Protein AF-A0AAW9DKI5-F1 (afdb_monomer_lite)

pLDDT: mean 97.11, std 1.93, range [86.56, 98.69]

Radius of gyration: 21.79 Å; chains: 1; bounding box: 55×25×52 Å

Secondary structure (DSSP, 8-state):
-BGGGGSTTS-HHHHHHHHHHHHHHHHTT-----B--TTGGGHHHHHHHHHHHHHHHHGGG-SSSSSS---TT--SHHHHHHHHHHHHS-HHHHHHHHHHHHHTSTTTTIIIIIHHHHHHHHHHHHHHT-

InterPro domains:
  IPR000120 Amidase [PTHR11895] (2-130)
  IPR023631 Amidase signature domain [PF01425] (2-129)
  IPR036928 Amidase signature (AS) superfamily [G3DSA:3.90.1300.10] (1-130)
  IPR036928 Amidase signature (AS) superfamily [SSF75304] (2-129)

Organism: Streptococcus suis (NCBI:txid1307)

Structure (mmCIF, N/CA/C/O backbone):
data_AF-A0AAW9DKI5-F1
#
_entry.id   AF-A0AAW9DKI5-F1
#
loop_
_atom_site.group_PDB
_atom_site.id
_atom_site.type_symbol
_atom_site.label_atom_id
_atom_site.label_alt_id
_atom_site.label_comp_id
_atom_site.label_asym_id
_atom_site.label_entity_id
_atom_site.label_seq_id
_atom_site.pdbx_PDB_ins_code
_atom_site.Cartn_x
_atom_site.Cartn_y
_atom_site.Cartn_z
_atom_site.occupancy
_atom_site.B_iso_or_equiv
_atom_site.auth_seq_id
_atom_site.auth_comp_id
_atom_site.auth_asym_id
_atom_site.auth_atom_id
_atom_site.pdbx_PDB_model_num
ATOM 1 N N . LEU A 1 1 ? -18.403 -2.028 16.293 1.00 93.56 1 LEU A N 1
ATOM 2 C CA . LEU A 1 1 ? -18.310 -0.833 15.429 1.00 93.56 1 LEU A CA 1
ATOM 3 C C . LEU A 1 1 ? -17.080 -0.020 15.832 1.00 93.56 1 LEU A C 1
ATOM 5 O O . LEU A 1 1 ? -17.093 0.558 16.912 1.00 93.56 1 LEU A O 1
ATOM 9 N N . PRO A 1 2 ? -16.003 -0.016 15.028 1.00 96.12 2 PRO A N 1
ATOM 10 C CA . PRO A 1 2 ? -14.791 0.737 15.347 1.00 96.12 2 PRO A CA 1
ATOM 11 C C . PRO A 1 2 ? -15.049 2.245 15.398 1.00 96.12 2 PRO A C 1
ATOM 13 O O . PRO A 1 2 ? -15.475 2.834 14.400 1.00 96.12 2 PRO A O 1
ATOM 16 N N . LYS A 1 3 ? -14.758 2.886 16.532 1.00 95.12 3 LYS A N 1
ATOM 17 C CA . LYS A 1 3 ? -14.937 4.340 16.692 1.00 95.12 3 LYS A CA 1
ATOM 18 C C . LYS A 1 3 ? -14.096 5.149 15.700 1.00 95.12 3 LYS A C 1
ATOM 20 O O . LYS A 1 3 ? -14.530 6.193 15.220 1.00 95.12 3 LYS A O 1
ATOM 25 N N . GLU A 1 4 ? -12.919 4.644 15.327 1.00 95.94 4 GLU A N 1
ATOM 26 C CA . GLU A 1 4 ? -12.003 5.291 14.385 1.00 95.94 4 GLU A CA 1
ATOM 27 C C . GLU A 1 4 ? -12.591 5.389 12.969 1.00 95.94 4 GLU A C 1
ATOM 29 O O . GLU A 1 4 ? -12.213 6.285 12.216 1.00 95.94 4 GLU A O 1
ATOM 34 N N . TYR A 1 5 ? -13.548 4.527 12.604 1.00 95.19 5 TYR A N 1
ATOM 35 C CA . TYR A 1 5 ? -14.219 4.590 11.298 1.00 95.19 5 TYR A CA 1
ATOM 36 C C . TYR A 1 5 ? -15.257 5.717 11.220 1.00 95.19 5 TYR A C 1
ATOM 38 O O . TYR A 1 5 ? -15.695 6.072 10.131 1.00 95.19 5 TYR A O 1
ATOM 46 N N . MET A 1 6 ? -15.629 6.302 12.361 1.00 94.19 6 MET A N 1
ATOM 47 C CA . MET A 1 6 ? -16.594 7.401 12.468 1.00 94.19 6 MET A CA 1
ATOM 48 C C . MET A 1 6 ? -15.919 8.759 12.748 1.00 94.19 6 MET A C 1
ATOM 50 O O . MET A 1 6 ? -16.589 9.684 13.228 1.00 94.19 6 MET A O 1
ATOM 54 N N . GLY A 1 7 ? -14.605 8.853 12.492 1.00 87.56 7 GLY A N 1
ATOM 55 C CA . GLY A 1 7 ? -13.754 10.028 12.728 1.00 87.56 7 GLY A CA 1
ATOM 56 C C . GLY A 1 7 ? -13.954 11.179 11.732 1.00 87.56 7 GLY A C 1
ATOM 57 O O . GLY A 1 7 ? -14.943 11.225 11.018 1.00 87.56 7 GLY A O 1
ATOM 58 N N . GLU A 1 8 ? -13.013 12.124 11.672 1.00 86.56 8 GLU A N 1
ATOM 59 C CA . GLU A 1 8 ? -13.174 13.387 10.918 1.00 86.56 8 GLU A CA 1
ATOM 60 C C . GLU A 1 8 ? -13.197 13.234 9.386 1.00 86.56 8 GLU A C 1
ATOM 62 O O . GLU A 1 8 ? -13.733 14.093 8.694 1.00 86.56 8 GLU A O 1
ATOM 67 N N . GLY A 1 9 ? -12.631 12.153 8.839 1.00 89.62 9 GLY A N 1
ATOM 68 C CA . GLY A 1 9 ? -12.506 11.956 7.387 1.00 89.62 9 GLY A CA 1
ATOM 69 C C . GLY A 1 9 ? -13.750 11.401 6.686 1.00 89.62 9 GLY A C 1
ATOM 70 O O . GLY A 1 9 ? -13.722 11.220 5.470 1.00 89.62 9 GLY A O 1
ATOM 71 N N . ILE A 1 10 ? -14.813 11.080 7.428 1.00 95.00 10 ILE A N 1
ATOM 72 C CA . ILE A 1 10 ? -16.051 10.529 6.868 1.00 95.00 10 ILE A CA 1
ATOM 73 C C . ILE A 1 10 ? -17.040 11.650 6.546 1.00 95.00 10 ILE A C 1
ATOM 75 O O . ILE A 1 10 ? -17.256 12.557 7.349 1.00 95.00 10 ILE A O 1
ATOM 79 N N . ASP A 1 11 ? -17.690 11.559 5.389 1.00 96.94 11 ASP A N 1
ATOM 80 C CA . ASP A 1 11 ? -18.794 12.457 5.063 1.00 96.94 11 ASP A CA 1
ATOM 81 C C . ASP A 1 11 ? -19.959 12.266 6.066 1.00 96.94 11 ASP A C 1
ATOM 83 O O . ASP A 1 11 ? -20.324 11.119 6.370 1.00 96.94 11 ASP A O 1
ATOM 87 N N . PRO A 1 12 ? -20.573 13.350 6.583 1.00 96.06 12 PRO A N 1
ATOM 88 C CA . PRO A 1 12 ? -21.665 13.251 7.550 1.00 96.06 12 PRO A CA 1
ATOM 89 C C . PRO A 1 12 ? -22.848 12.389 7.086 1.00 96.06 12 PRO A C 1
ATOM 91 O O . PRO A 1 12 ? -23.416 11.657 7.899 1.00 96.06 12 PRO A O 1
ATOM 94 N N . GLN A 1 13 ? -23.200 12.416 5.795 1.00 97.31 13 GLN A N 1
ATOM 95 C CA . GLN A 1 13 ? -24.298 11.614 5.243 1.00 97.31 13 GLN A CA 1
ATOM 96 C C . GLN A 1 13 ? -23.945 10.123 5.224 1.00 97.31 13 GLN A C 1
ATOM 98 O O . GLN A 1 13 ? -24.786 9.270 5.524 1.00 97.31 13 GLN A O 1
ATOM 103 N N . VAL A 1 14 ? -22.686 9.790 4.923 1.00 97.62 14 VAL A N 1
ATOM 104 C CA . VAL A 1 14 ? -22.188 8.406 4.973 1.00 97.62 14 VAL A CA 1
ATOM 105 C C . VAL A 1 14 ? -22.200 7.900 6.413 1.00 97.62 14 VAL A C 1
ATOM 107 O O . VAL A 1 14 ? -22.699 6.806 6.675 1.00 97.62 14 VAL A O 1
ATOM 110 N N . LYS A 1 15 ? -21.731 8.717 7.364 1.00 96.44 15 LYS A N 1
ATOM 111 C CA . LYS A 1 15 ? -21.778 8.394 8.796 1.00 96.44 15 LYS A CA 1
ATOM 112 C C . LYS A 1 15 ? -23.200 8.114 9.270 1.00 96.44 15 LYS A C 1
ATOM 114 O O . LYS A 1 15 ? -23.444 7.086 9.897 1.00 96.44 15 LYS A O 1
ATOM 119 N N . GLU A 1 16 ? -24.146 8.992 8.945 1.00 96.69 16 GLU A N 1
ATOM 120 C CA . GLU A 1 16 ? -25.554 8.802 9.298 1.00 96.69 16 GLU A CA 1
ATOM 121 C C . GLU A 1 16 ? -26.119 7.507 8.695 1.00 96.69 16 GLU A C 1
ATOM 123 O O . GLU A 1 16 ? -26.813 6.752 9.378 1.00 96.69 16 GLU A O 1
ATOM 128 N N . THR A 1 17 ? -25.780 7.215 7.437 1.00 97.94 17 THR A N 1
ATOM 129 C CA . THR A 1 17 ? -26.213 5.996 6.740 1.00 97.94 17 THR A CA 1
ATOM 130 C C . THR A 1 17 ? -25.688 4.734 7.424 1.00 97.94 17 THR A C 1
ATOM 132 O O . THR A 1 17 ? -26.456 3.798 7.652 1.00 97.94 17 THR A O 1
ATOM 135 N N . ILE A 1 18 ? -24.414 4.713 7.825 1.00 97.44 18 ILE A N 1
ATOM 136 C CA . ILE A 1 18 ? -23.825 3.575 8.545 1.00 97.44 18 ILE A CA 1
ATOM 137 C C . ILE A 1 18 ? -24.489 3.392 9.914 1.00 97.44 18 ILE A C 1
ATOM 139 O O . ILE A 1 18 ? -24.824 2.270 10.286 1.00 97.44 18 ILE A O 1
ATOM 143 N N . LEU A 1 19 ? -24.739 4.478 10.651 1.00 96.12 19 LEU A N 1
ATOM 144 C CA . LEU A 1 19 ? -25.415 4.402 11.950 1.00 96.12 19 LEU A CA 1
ATOM 145 C C . LEU A 1 19 ? -26.868 3.919 11.823 1.00 96.12 19 LEU A C 1
ATOM 147 O O . LEU A 1 19 ? -27.336 3.159 12.669 1.00 96.12 19 LEU A O 1
ATOM 151 N N . LYS A 1 20 ? -27.585 4.304 10.759 1.00 97.75 20 LYS A N 1
ATOM 152 C CA . LYS A 1 20 ? -28.918 3.754 10.449 1.00 97.75 20 LYS A CA 1
ATOM 153 C C . LYS A 1 20 ? -28.852 2.258 10.148 1.00 97.75 20 LYS A C 1
ATOM 155 O O . LYS A 1 20 ? -29.684 1.510 10.655 1.00 97.75 20 LYS A O 1
ATOM 160 N N . ALA A 1 21 ? -27.861 1.818 9.373 1.00 97.94 21 ALA A N 1
ATOM 161 C CA . ALA A 1 21 ? -27.653 0.401 9.087 1.00 97.94 21 ALA A CA 1
ATOM 162 C C . ALA A 1 21 ? -27.335 -0.399 10.362 1.00 97.94 21 ALA A C 1
ATOM 164 O O . ALA A 1 21 ? -27.908 -1.466 10.565 1.00 97.94 21 ALA A O 1
ATOM 165 N N . ALA A 1 22 ? -26.503 0.142 11.259 1.00 97.38 22 ALA A N 1
ATOM 166 C CA . ALA A 1 22 ? -26.215 -0.471 12.555 1.00 97.38 22 ALA A CA 1
ATOM 167 C C . ALA A 1 22 ? -27.491 -0.651 13.396 1.00 97.38 22 ALA A C 1
ATOM 169 O O . ALA A 1 22 ? -27.774 -1.762 13.831 1.00 97.38 22 ALA A O 1
ATOM 170 N N . LYS A 1 23 ? -28.323 0.394 13.516 1.00 97.44 23 LYS A N 1
ATOM 171 C CA . LYS A 1 23 ? -29.623 0.313 14.211 1.00 97.44 23 LYS A CA 1
ATOM 172 C C . LYS A 1 23 ? -30.575 -0.698 13.582 1.00 97.44 23 LYS A C 1
ATOM 174 O O . LYS A 1 23 ? -31.338 -1.361 14.279 1.00 97.44 23 LYS A O 1
ATOM 179 N N . HIS A 1 24 ? -30.559 -0.814 12.256 1.00 98.25 24 HIS A N 1
ATOM 180 C CA . HIS A 1 24 ? -31.364 -1.821 11.580 1.00 98.25 24 HIS A CA 1
ATOM 181 C C . HIS A 1 24 ? -30.896 -3.237 11.937 1.00 98.25 24 HIS A C 1
ATOM 183 O O . HIS A 1 24 ? -31.728 -4.078 12.262 1.00 98.25 24 HIS A O 1
ATOM 189 N N . LEU A 1 25 ? -29.585 -3.488 11.967 1.00 98.25 25 LEU A N 1
ATOM 190 C CA . LEU A 1 25 ? -29.038 -4.772 12.414 1.00 98.25 25 LEU A CA 1
ATOM 191 C C . LEU A 1 25 ? -29.403 -5.069 13.877 1.00 98.25 25 LEU A C 1
ATOM 193 O O . LEU A 1 25 ? -29.786 -6.197 14.177 1.00 98.25 25 LEU A O 1
ATOM 197 N N . GLU A 1 26 ? -29.383 -4.066 14.761 1.00 97.81 26 GLU A N 1
ATOM 198 C CA . GLU A 1 26 ? -29.875 -4.218 16.141 1.00 97.81 26 GLU A CA 1
ATOM 199 C C . GLU A 1 26 ? -31.354 -4.625 16.182 1.00 97.81 26 GLU A C 1
ATOM 201 O O . GLU A 1 26 ? -31.724 -5.545 16.908 1.00 97.81 26 GLU A O 1
ATOM 206 N N . SER A 1 27 ? -32.204 -4.012 15.346 1.00 98.19 27 SER A N 1
ATOM 207 C CA . SER A 1 27 ? -33.630 -4.371 15.252 1.00 98.19 27 SER A CA 1
ATOM 208 C C . SER A 1 27 ? -33.875 -5.802 14.758 1.00 98.19 27 SER A C 1
ATOM 210 O O . SER A 1 27 ? -34.930 -6.374 15.021 1.00 98.19 27 SER A O 1
ATOM 212 N N . LEU A 1 28 ? -32.892 -6.387 14.067 1.00 98.38 28 LEU A N 1
ATOM 213 C CA . LEU A 1 28 ? -32.908 -7.773 13.600 1.00 98.38 28 LEU A CA 1
ATOM 214 C C . LEU A 1 28 ? -32.307 -8.753 14.623 1.00 98.38 28 LEU A C 1
ATOM 216 O O . LEU A 1 28 ? -32.252 -9.951 14.353 1.00 98.38 28 LEU A O 1
ATOM 220 N N . GLY A 1 29 ? -31.874 -8.269 15.792 1.00 98.25 29 GLY A N 1
ATOM 221 C CA . GLY A 1 29 ? -31.348 -9.089 16.883 1.00 98.25 29 GLY A CA 1
ATOM 222 C C . GLY A 1 29 ? -29.822 -9.156 16.969 1.00 98.25 29 GLY A C 1
ATOM 223 O O . GLY A 1 29 ? -29.308 -9.934 17.771 1.00 98.25 29 GLY A O 1
ATOM 224 N N . ALA A 1 30 ? -29.082 -8.372 16.177 1.00 98.00 30 ALA A N 1
ATOM 225 C CA . ALA A 1 30 ? -27.634 -8.257 16.348 1.00 98.00 30 ALA A CA 1
ATOM 226 C C . ALA A 1 30 ? -27.287 -7.410 17.584 1.00 98.00 30 ALA A C 1
ATOM 228 O O . ALA A 1 30 ? -27.978 -6.445 17.901 1.00 98.00 30 ALA A O 1
ATOM 229 N N . ILE A 1 31 ? -26.175 -7.727 18.247 1.00 96.88 31 ILE A N 1
ATOM 230 C CA . ILE A 1 31 ? -25.600 -6.881 19.299 1.00 96.88 31 ILE A CA 1
ATOM 231 C C . ILE A 1 31 ? -24.505 -6.033 18.653 1.00 96.88 31 ILE A C 1
ATOM 233 O O . ILE A 1 31 ? -23.542 -6.574 18.108 1.00 96.88 31 ILE A O 1
ATOM 237 N N . ILE A 1 32 ? -24.659 -4.708 18.679 1.00 95.62 32 ILE A N 1
ATOM 238 C CA . ILE A 1 32 ? -23.667 -3.780 18.134 1.00 95.62 32 ILE A CA 1
ATOM 239 C C . ILE A 1 32 ? -22.901 -3.134 19.286 1.00 95.62 32 ILE A C 1
ATOM 241 O O . ILE A 1 32 ? -23.391 -2.229 19.952 1.00 95.62 32 ILE A O 1
ATOM 245 N N . GLU A 1 33 ? -21.663 -3.573 19.491 1.00 95.69 33 GLU A N 1
ATOM 246 C CA . GLU A 1 33 ? -20.763 -2.993 20.492 1.00 95.69 33 GLU A CA 1
ATOM 247 C C . GLU A 1 33 ? -19.777 -2.022 19.844 1.00 95.69 33 GLU A C 1
ATOM 249 O O . GLU A 1 33 ? -19.331 -2.235 18.714 1.00 95.69 33 GLU A O 1
ATOM 254 N N . GLU A 1 34 ? -19.416 -0.943 20.534 1.00 95.75 34 GLU A N 1
ATOM 255 C CA . GLU A 1 34 ? -18.328 -0.064 20.099 1.00 95.75 34 GLU A CA 1
ATOM 256 C C . GLU A 1 34 ? -16.970 -0.708 20.418 1.00 95.75 34 GLU A C 1
ATOM 258 O O . GLU A 1 34 ? -16.750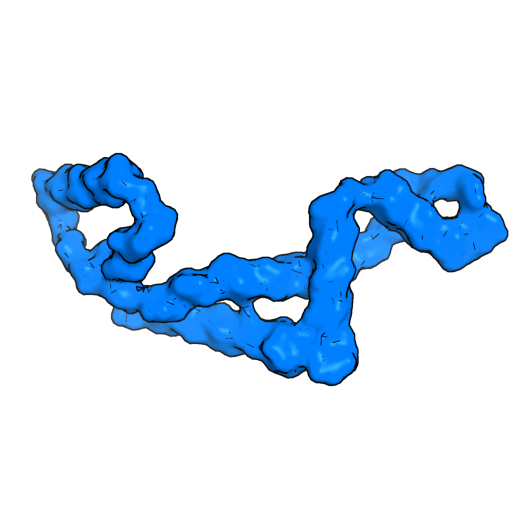 -1.193 21.524 1.00 95.75 34 GLU A O 1
ATOM 263 N N . VAL A 1 35 ? -16.046 -0.688 19.454 1.00 97.12 35 VAL A N 1
ATOM 264 C CA . VAL A 1 35 ? -14.674 -1.205 19.617 1.00 97.12 35 VAL A CA 1
ATOM 265 C C . VAL A 1 35 ? -13.649 -0.167 19.155 1.00 97.12 35 VAL A C 1
ATOM 267 O O . VAL A 1 35 ? -14.008 0.871 18.595 1.00 97.12 35 VAL A O 1
ATOM 270 N N . SER A 1 36 ? -12.360 -0.429 19.381 1.00 96.94 36 SER A N 1
ATOM 271 C CA . SER A 1 36 ? -11.270 0.484 19.020 1.00 96.94 36 SER A CA 1
ATOM 272 C C . SER A 1 36 ? -10.218 -0.222 18.174 1.00 96.94 36 SER A C 1
ATOM 274 O O . SER A 1 36 ? -9.677 -1.244 18.580 1.00 96.94 36 SER A O 1
ATOM 276 N N . LEU A 1 37 ? -9.907 0.365 17.020 1.00 97.56 37 LEU A N 1
ATOM 277 C CA . LEU A 1 37 ? -8.830 -0.034 16.115 1.00 97.56 37 LEU A CA 1
ATOM 278 C C . LEU A 1 37 ? -7.842 1.138 15.938 1.00 97.56 37 LEU A C 1
ATOM 280 O O . LEU A 1 37 ? -7.816 1.774 14.872 1.00 97.56 37 LEU A O 1
ATOM 284 N N . PRO A 1 38 ? -7.053 1.484 16.973 1.00 96.62 38 PRO A N 1
ATOM 285 C CA . PRO A 1 38 ? -6.291 2.735 17.041 1.00 96.62 38 PRO A CA 1
ATOM 286 C C . PRO A 1 38 ? -5.233 2.901 15.939 1.00 96.62 38 PRO A C 1
ATOM 288 O O . PRO A 1 38 ? -4.871 4.033 15.595 1.00 96.62 38 PRO A O 1
ATOM 291 N N . HIS A 1 39 ? -4.736 1.805 15.359 1.00 97.75 39 HIS A N 1
ATOM 292 C CA . HIS A 1 39 ? -3.748 1.834 14.281 1.00 97.75 39 HIS A CA 1
ATOM 293 C C . HIS A 1 39 ? -4.374 1.956 12.884 1.00 97.75 39 HIS A C 1
ATOM 295 O O . HIS A 1 39 ? -3.640 2.186 11.920 1.00 97.75 39 HIS A O 1
ATOM 301 N N . SER A 1 40 ? -5.707 1.900 12.749 1.00 95.38 40 SER A N 1
ATOM 302 C CA . SER A 1 40 ? -6.406 2.011 11.453 1.00 95.38 40 SER A CA 1
ATOM 303 C C . SER A 1 40 ? -6.049 3.281 10.681 1.00 95.38 40 SER A C 1
ATOM 305 O O . SER A 1 40 ? -5.945 3.257 9.456 1.00 95.38 40 SER A O 1
ATOM 307 N N . LYS A 1 41 ? -5.778 4.384 11.391 1.00 95.25 41 LYS A N 1
ATOM 308 C CA . LYS A 1 41 ? -5.352 5.659 10.791 1.00 95.25 41 LYS A CA 1
ATOM 309 C C . LYS A 1 41 ? -4.058 5.558 9.974 1.00 95.25 41 LYS A C 1
ATOM 311 O O . LYS A 1 41 ? -3.831 6.372 9.086 1.00 95.25 41 LYS A O 1
ATOM 316 N N . TYR A 1 42 ? -3.213 4.563 10.250 1.00 97.56 42 TYR A N 1
ATOM 317 C CA . TYR A 1 42 ? -1.973 4.330 9.509 1.00 97.56 42 TYR A CA 1
ATOM 318 C C . TYR A 1 42 ? -2.166 3.442 8.273 1.00 97.56 42 TYR A C 1
ATOM 320 O O . TYR A 1 42 ? -1.229 3.300 7.487 1.00 97.56 42 TYR A O 1
ATOM 328 N N . GLY A 1 43 ? -3.357 2.864 8.076 1.00 97.50 43 GLY A N 1
ATOM 329 C CA . GLY A 1 43 ? -3.620 1.864 7.040 1.00 97.50 43 GLY A CA 1
ATOM 330 C C . GLY A 1 43 ? -3.240 2.331 5.637 1.00 97.50 43 GLY A C 1
ATOM 331 O O . GLY A 1 43 ? -2.523 1.622 4.935 1.00 97.50 43 GLY A O 1
ATOM 332 N N . VAL A 1 44 ? -3.632 3.552 5.255 1.00 97.31 44 VAL A N 1
ATOM 333 C CA . VAL A 1 44 ? -3.322 4.111 3.926 1.00 97.31 44 VAL A CA 1
ATOM 334 C C . VAL A 1 44 ? -1.815 4.284 3.725 1.00 97.31 44 VAL A C 1
ATOM 336 O O . VAL A 1 44 ? -1.287 3.873 2.695 1.00 97.31 44 VAL A O 1
ATOM 339 N N . ALA A 1 45 ? -1.106 4.841 4.711 1.00 97.38 45 ALA A N 1
ATOM 340 C CA . ALA A 1 45 ? 0.335 5.076 4.612 1.00 97.38 45 ALA A CA 1
ATOM 341 C C . ALA A 1 45 ? 1.127 3.759 4.530 1.00 97.38 45 ALA A C 1
ATOM 343 O O . ALA A 1 45 ? 1.990 3.600 3.666 1.00 97.38 45 ALA A O 1
ATOM 344 N N . VAL A 1 46 ? 0.792 2.793 5.391 1.00 98.31 46 VAL A N 1
ATOM 345 C CA . VAL A 1 46 ? 1.408 1.458 5.401 1.00 98.31 46 VAL A CA 1
ATOM 346 C C . VAL A 1 46 ? 1.152 0.730 4.086 1.00 98.31 46 VAL A C 1
ATOM 348 O O . VAL A 1 46 ? 2.089 0.193 3.494 1.00 98.31 46 VAL A O 1
ATOM 351 N N . TYR A 1 47 ? -0.094 0.755 3.602 1.00 98.50 47 TYR A N 1
ATOM 352 C CA . TYR A 1 47 ? -0.463 0.180 2.313 1.00 98.50 47 TYR A CA 1
ATOM 353 C C . TYR A 1 47 ? 0.364 0.788 1.180 1.00 98.50 47 TYR A C 1
ATOM 355 O O . TYR A 1 47 ? 0.921 0.051 0.370 1.00 98.50 47 TYR A O 1
ATOM 363 N N . TYR A 1 48 ? 0.488 2.116 1.139 1.00 97.94 48 TYR A N 1
ATOM 364 C CA . TYR A 1 48 ? 1.167 2.794 0.041 1.00 97.94 48 TYR A CA 1
ATOM 365 C C . TYR A 1 48 ? 2.661 2.453 -0.026 1.00 97.94 48 TYR A C 1
ATOM 367 O O . TYR A 1 48 ? 3.189 2.280 -1.124 1.00 97.94 48 TYR A O 1
ATOM 375 N N . ILE A 1 49 ? 3.326 2.288 1.123 1.00 98.50 49 ILE A N 1
ATOM 376 C CA . ILE A 1 49 ? 4.729 1.849 1.190 1.00 98.50 49 ILE A CA 1
ATOM 377 C C . ILE A 1 49 ? 4.853 0.390 0.743 1.00 98.50 49 ILE A C 1
ATOM 379 O O . ILE A 1 49 ? 5.581 0.105 -0.205 1.00 98.50 49 ILE A O 1
ATOM 383 N N . ILE A 1 50 ? 4.127 -0.530 1.389 1.00 98.50 50 ILE A N 1
ATOM 384 C CA . ILE A 1 50 ? 4.266 -1.971 1.129 1.00 98.50 50 ILE A CA 1
ATOM 385 C C . ILE A 1 50 ? 3.895 -2.294 -0.319 1.00 98.50 50 ILE A C 1
ATOM 387 O O . ILE A 1 50 ? 4.687 -2.903 -1.035 1.00 98.50 50 ILE A O 1
ATOM 391 N N . ALA A 1 51 ? 2.730 -1.831 -0.781 1.00 98.69 51 ALA A N 1
ATOM 392 C CA . ALA A 1 51 ? 2.253 -2.121 -2.128 1.00 98.69 51 ALA A CA 1
ATOM 393 C C . ALA A 1 51 ? 3.171 -1.526 -3.204 1.00 98.69 51 ALA A C 1
ATOM 395 O O . ALA A 1 51 ? 3.401 -2.169 -4.226 1.00 98.69 51 ALA A O 1
ATOM 396 N N . SER A 1 52 ? 3.724 -0.326 -2.990 1.00 98.62 52 SER A N 1
ATOM 397 C CA . SER A 1 52 ? 4.659 0.281 -3.947 1.00 98.62 52 SER A CA 1
ATOM 398 C C . SER A 1 52 ? 5.998 -0.453 -3.972 1.00 98.62 52 SER A C 1
ATOM 400 O O . SER A 1 52 ? 6.519 -0.711 -5.055 1.00 98.62 52 SER A O 1
ATOM 402 N N . SER A 1 53 ? 6.539 -0.832 -2.811 1.00 98.56 53 SER A N 1
ATOM 403 C CA . SER A 1 53 ? 7.764 -1.635 -2.704 1.00 98.56 53 SER A CA 1
ATOM 404 C C . SER A 1 53 ? 7.626 -3.004 -3.366 1.00 98.56 53 SER A C 1
ATOM 406 O O . SER A 1 53 ? 8.491 -3.411 -4.135 1.00 98.56 53 SER A O 1
ATOM 408 N N . GLU A 1 54 ? 6.523 -3.711 -3.137 1.00 98.56 54 GLU A N 1
ATOM 409 C CA . GLU A 1 54 ? 6.288 -4.994 -3.800 1.00 98.56 54 GLU A CA 1
ATOM 410 C C . GLU A 1 54 ? 6.059 -4.814 -5.307 1.00 98.56 54 GLU A C 1
ATOM 412 O O . GLU A 1 54 ? 6.585 -5.586 -6.111 1.00 98.56 54 GLU A O 1
ATOM 417 N N . ALA A 1 55 ? 5.336 -3.765 -5.718 1.00 98.56 55 ALA A N 1
ATOM 418 C CA . ALA A 1 55 ? 5.142 -3.441 -7.129 1.00 98.56 55 ALA A CA 1
ATOM 419 C C . ALA A 1 55 ? 6.467 -3.124 -7.835 1.00 98.56 55 ALA A C 1
ATOM 421 O O . ALA A 1 55 ? 6.676 -3.586 -8.958 1.00 98.56 55 ALA A O 1
ATOM 422 N N . SER A 1 56 ? 7.381 -2.386 -7.196 1.00 98.31 56 SER A N 1
ATOM 423 C CA . SER A 1 56 ? 8.662 -2.029 -7.812 1.00 98.31 56 SER A CA 1
ATOM 424 C C . SER A 1 56 ? 9.524 -3.250 -8.122 1.00 98.31 56 SER A C 1
ATOM 426 O O . SER A 1 56 ? 10.261 -3.202 -9.100 1.00 98.31 56 SER A O 1
ATOM 428 N N . SER A 1 57 ? 9.388 -4.343 -7.364 1.00 98.06 57 SER A N 1
ATOM 429 C CA . SER A 1 57 ? 10.014 -5.639 -7.652 1.00 98.06 57 SER A CA 1
ATOM 430 C C . SER A 1 57 ? 9.207 -6.450 -8.672 1.00 98.06 57 SER A C 1
ATOM 432 O O . SER A 1 57 ? 9.719 -6.847 -9.720 1.00 98.06 57 SER A O 1
ATOM 434 N N . ASN A 1 58 ? 7.903 -6.628 -8.440 1.00 98.50 58 ASN A N 1
ATOM 435 C CA . ASN A 1 58 ? 7.046 -7.458 -9.290 1.00 98.50 58 ASN A CA 1
ATOM 436 C C . ASN A 1 58 ? 7.019 -6.995 -10.752 1.00 98.50 58 ASN A C 1
ATOM 438 O O . ASN A 1 58 ? 6.993 -7.836 -11.657 1.00 98.50 58 ASN A O 1
ATOM 442 N N . LEU A 1 59 ? 7.055 -5.678 -10.986 1.00 98.25 59 LEU A N 1
ATOM 443 C CA . LEU A 1 59 ? 7.007 -5.076 -12.318 1.00 98.25 59 LEU A CA 1
ATOM 444 C C . LEU A 1 59 ? 8.381 -4.998 -13.008 1.00 98.25 59 LEU A C 1
ATOM 446 O O . LEU A 1 59 ? 8.442 -4.572 -14.162 1.00 98.25 59 LEU A O 1
ATOM 450 N N . GLN A 1 60 ? 9.488 -5.404 -12.372 1.00 96.81 60 GLN A N 1
ATOM 451 C CA . GLN A 1 60 ? 10.810 -5.431 -13.031 1.00 96.81 60 GLN A CA 1
ATOM 452 C C . GLN A 1 60 ? 10.840 -6.364 -14.241 1.00 96.81 60 GLN A C 1
ATOM 454 O O . GLN A 1 60 ? 11.507 -6.064 -15.223 1.00 96.81 60 GLN A O 1
ATOM 459 N N . ARG A 1 61 ? 10.047 -7.442 -14.210 1.00 97.81 61 ARG A N 1
ATOM 460 C CA . ARG A 1 61 ? 9.955 -8.438 -15.290 1.00 97.81 61 ARG A CA 1
ATOM 461 C C . ARG A 1 61 ? 9.478 -7.886 -16.639 1.00 97.81 61 ARG A C 1
ATOM 463 O O . ARG A 1 61 ? 9.602 -8.581 -17.643 1.00 97.81 61 ARG A O 1
ATOM 470 N N . PHE A 1 62 ? 8.861 -6.703 -16.650 1.00 98.12 62 PHE A N 1
ATOM 471 C CA . PHE A 1 62 ? 8.407 -6.036 -17.867 1.00 98.12 62 PHE A CA 1
ATOM 472 C C . PHE A 1 62 ? 9.560 -5.209 -18.432 1.00 98.12 62 PHE A C 1
ATOM 474 O O . PHE A 1 62 ? 9.779 -4.058 -18.046 1.00 98.12 62 PHE A O 1
ATOM 481 N N . ASP A 1 63 ? 10.320 -5.860 -19.304 1.00 97.38 63 ASP A N 1
ATOM 482 C CA . ASP A 1 63 ? 11.544 -5.356 -19.921 1.00 97.38 63 ASP A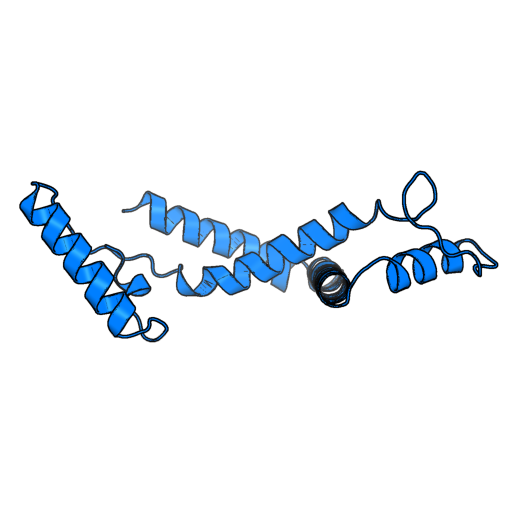 CA 1
ATOM 483 C C . ASP A 1 63 ? 11.492 -5.337 -21.460 1.00 97.38 63 ASP A C 1
ATOM 485 O O . ASP A 1 63 ? 12.381 -4.776 -22.094 1.00 97.38 63 ASP A O 1
ATOM 489 N N . GLY A 1 64 ? 10.459 -5.936 -22.065 1.00 96.94 64 GLY A N 1
ATOM 490 C CA . GLY A 1 64 ? 10.318 -6.065 -23.518 1.00 96.94 64 GLY A CA 1
ATOM 491 C C . GLY A 1 64 ? 11.251 -7.098 -24.157 1.00 96.94 64 GLY A C 1
ATOM 492 O O . GLY A 1 64 ? 11.312 -7.181 -25.381 1.00 96.94 64 GLY A O 1
ATOM 493 N N . ILE A 1 65 ? 11.983 -7.897 -23.367 1.00 96.81 65 ILE A N 1
ATOM 494 C CA . ILE A 1 65 ? 12.925 -8.900 -23.890 1.00 96.81 65 ILE A CA 1
ATOM 495 C C . ILE A 1 65 ? 12.204 -10.196 -24.255 1.00 96.81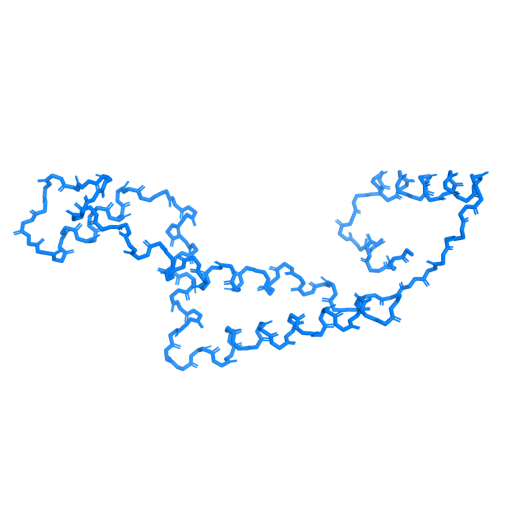 65 ILE A C 1
ATOM 497 O O . ILE A 1 65 ? 12.410 -10.739 -25.337 1.00 96.81 65 ILE A O 1
ATOM 501 N N . ARG A 1 66 ? 11.371 -10.707 -23.341 1.00 97.31 66 ARG A N 1
ATOM 502 C CA . ARG A 1 66 ? 10.662 -11.988 -23.521 1.00 97.31 66 ARG A CA 1
ATOM 503 C C . ARG A 1 66 ? 9.253 -11.810 -24.079 1.00 97.31 66 ARG A C 1
ATOM 505 O O . ARG A 1 66 ? 8.765 -12.690 -24.777 1.00 97.31 66 ARG A O 1
ATOM 512 N N . TYR A 1 67 ? 8.580 -10.721 -23.713 1.00 97.56 67 TYR A N 1
ATOM 513 C CA . TYR A 1 67 ? 7.182 -10.468 -24.055 1.00 97.56 67 TYR A CA 1
ATOM 514 C C . TYR A 1 67 ? 6.806 -8.998 -23.833 1.00 97.56 67 TYR A C 1
ATOM 516 O O . TYR A 1 67 ? 7.488 -8.269 -23.109 1.00 97.56 67 TYR A O 1
ATOM 524 N N . GLY A 1 68 ? 5.654 -8.608 -24.383 1.00 97.31 68 GLY A N 1
ATOM 525 C CA . GLY A 1 68 ? 5.042 -7.298 -24.178 1.00 97.31 68 GLY A CA 1
ATOM 526 C C . GLY A 1 68 ? 5.555 -6.225 -25.136 1.00 97.31 68 GLY A C 1
ATOM 527 O O . GLY A 1 68 ? 6.098 -6.523 -26.196 1.00 97.31 68 GLY A O 1
ATOM 528 N N . PHE A 1 69 ? 5.335 -4.967 -24.755 1.00 97.88 69 PHE A N 1
ATOM 529 C CA . PHE A 1 69 ? 5.829 -3.806 -25.490 1.00 97.88 69 PHE A CA 1
ATOM 530 C C . PHE A 1 69 ? 7.361 -3.743 -25.438 1.00 97.88 69 PHE A C 1
ATOM 532 O O . PHE A 1 69 ? 7.952 -4.038 -24.399 1.00 97.88 69 PHE A O 1
ATOM 539 N N . ARG A 1 70 ? 7.986 -3.321 -26.540 1.00 97.44 70 ARG A N 1
ATOM 540 C CA . ARG A 1 70 ? 9.421 -3.046 -26.652 1.00 97.44 70 ARG A CA 1
ATOM 541 C C . ARG A 1 70 ? 9.608 -1.776 -27.474 1.00 97.44 70 ARG A C 1
ATOM 543 O O . ARG A 1 70 ? 9.035 -1.672 -28.553 1.00 97.44 70 ARG A O 1
ATOM 550 N N . ALA A 1 71 ? 10.407 -0.839 -26.973 1.00 96.88 71 ALA A N 1
ATOM 551 C CA . ALA A 1 71 ? 10.731 0.378 -27.712 1.00 96.88 71 ALA A CA 1
ATOM 552 C C . ALA A 1 71 ? 11.540 0.049 -28.982 1.00 96.88 71 ALA A C 1
ATOM 554 O O . ALA A 1 71 ? 12.491 -0.736 -28.929 1.00 96.88 71 ALA A O 1
ATOM 555 N N . GLU A 1 72 ? 11.164 0.650 -30.110 1.00 94.62 72 GLU A N 1
ATOM 556 C CA . GLU A 1 72 ? 11.773 0.392 -31.425 1.00 94.62 72 GLU A CA 1
ATOM 557 C C . GLU A 1 72 ? 13.077 1.178 -31.647 1.00 94.62 72 GLU A C 1
ATOM 559 O O . GLU A 1 72 ? 13.927 0.766 -32.430 1.00 94.62 72 GLU A O 1
ATOM 564 N N . ASP A 1 73 ? 13.269 2.287 -30.930 1.00 92.75 73 ASP A N 1
ATOM 565 C CA . ASP A 1 73 ? 14.346 3.262 -31.132 1.00 92.75 73 ASP A CA 1
ATOM 566 C C . ASP A 1 73 ? 15.514 3.116 -30.135 1.00 92.75 73 ASP A C 1
ATOM 568 O O . ASP A 1 73 ? 16.252 4.070 -29.878 1.00 92.75 73 ASP A O 1
ATOM 572 N N . ALA A 1 74 ? 15.674 1.946 -29.517 1.00 94.19 74 ALA A N 1
ATOM 573 C CA . ALA A 1 74 ? 16.748 1.683 -28.561 1.00 94.19 74 ALA A CA 1
ATOM 574 C C . ALA A 1 74 ? 18.014 1.151 -29.254 1.00 94.19 74 ALA A C 1
ATOM 576 O O . ALA A 1 74 ? 17.967 0.159 -29.980 1.00 94.19 74 ALA A O 1
ATOM 577 N N . THR A 1 75 ? 19.159 1.783 -28.993 1.00 94.38 75 THR A N 1
ATOM 578 C CA . THR A 1 75 ? 20.441 1.473 -29.658 1.00 94.38 75 THR A CA 1
ATOM 579 C C . THR A 1 75 ? 21.344 0.534 -28.859 1.00 94.38 75 THR A C 1
ATOM 581 O O . THR A 1 75 ? 22.292 -0.037 -29.396 1.00 94.38 75 THR A O 1
ATOM 584 N N . ASN A 1 76 ? 21.053 0.355 -27.571 1.00 96.44 76 ASN A N 1
ATOM 585 C CA . ASN A 1 76 ? 21.805 -0.493 -26.653 1.00 96.44 76 ASN A CA 1
ATOM 586 C C . ASN A 1 76 ? 20.875 -1.119 -25.598 1.00 96.44 76 ASN A C 1
ATOM 588 O O . ASN A 1 76 ? 19.684 -0.808 -25.529 1.00 96.44 76 ASN A O 1
ATOM 592 N N . LEU A 1 77 ? 21.415 -2.032 -24.786 1.00 95.81 77 LEU A N 1
ATOM 593 C CA . LEU A 1 77 ? 20.628 -2.787 -23.810 1.00 95.81 77 LEU A CA 1
ATOM 594 C C . LEU A 1 77 ? 19.996 -1.894 -22.730 1.00 95.81 77 LEU A C 1
ATOM 596 O O . LEU A 1 77 ? 18.828 -2.085 -22.394 1.00 95.81 77 LEU A O 1
ATOM 600 N N . ASP A 1 78 ? 20.733 -0.906 -22.227 1.00 96.75 78 ASP A N 1
ATOM 601 C CA . ASP A 1 78 ? 20.232 0.010 -21.198 1.00 96.75 78 ASP A CA 1
ATOM 602 C C . ASP A 1 78 ? 19.073 0.857 -21.736 1.00 96.75 78 ASP A C 1
ATOM 604 O O . ASP A 1 78 ? 18.041 1.005 -21.078 1.00 96.75 78 ASP A O 1
ATOM 608 N N . GLU A 1 79 ? 19.187 1.336 -22.977 1.00 97.38 79 GLU A N 1
ATOM 609 C CA . GLU A 1 79 ? 18.104 2.034 -23.665 1.00 97.38 79 GLU A CA 1
ATOM 610 C C . GLU A 1 79 ? 16.880 1.145 -23.873 1.00 97.38 79 GLU A C 1
ATOM 612 O O . GLU A 1 79 ? 15.762 1.635 -23.702 1.00 97.38 79 GLU A O 1
ATOM 617 N N . ILE A 1 80 ? 17.059 -0.147 -24.185 1.00 97.06 80 ILE A N 1
ATOM 618 C CA . ILE A 1 80 ? 15.931 -1.083 -24.303 1.00 97.06 80 ILE A CA 1
ATOM 619 C C . ILE A 1 80 ? 15.153 -1.098 -22.988 1.00 97.06 80 ILE A C 1
ATOM 621 O O . ILE A 1 80 ? 13.939 -0.893 -23.015 1.00 97.06 80 ILE A O 1
ATOM 625 N N . TYR A 1 81 ? 15.818 -1.268 -21.842 1.00 97.38 81 TYR A N 1
ATOM 626 C CA . TYR A 1 81 ? 15.137 -1.284 -20.546 1.00 97.38 81 TYR A CA 1
ATOM 627 C C . TYR A 1 81 ? 14.477 0.060 -20.218 1.00 97.38 81 TYR A C 1
ATOM 629 O O . TYR A 1 81 ? 13.293 0.101 -19.868 1.00 97.38 81 TYR A O 1
ATOM 637 N N . VAL A 1 82 ? 15.222 1.165 -20.322 1.00 96.88 82 VAL A N 1
ATOM 638 C CA . VAL A 1 82 ? 14.745 2.488 -19.896 1.00 96.88 82 VAL A CA 1
ATOM 639 C C . VAL A 1 82 ? 13.609 2.981 -20.788 1.00 96.88 82 VAL A C 1
ATOM 641 O O . VAL A 1 82 ? 12.564 3.371 -20.260 1.00 96.88 82 VAL A O 1
ATOM 644 N N . LYS A 1 83 ? 13.758 2.940 -22.119 1.00 97.94 83 LYS A N 1
ATOM 645 C CA . LYS A 1 83 ? 12.735 3.439 -23.053 1.00 97.94 83 LYS A CA 1
ATOM 646 C C . LYS A 1 83 ? 11.481 2.576 -23.018 1.00 97.94 83 LYS A C 1
ATOM 648 O O . LYS A 1 83 ? 10.389 3.119 -22.862 1.00 97.94 83 LYS A O 1
ATOM 653 N N . THR A 1 84 ? 11.629 1.249 -23.057 1.00 98.12 84 THR A N 1
ATOM 654 C CA . THR A 1 84 ? 10.487 0.322 -23.014 1.00 98.12 84 THR A CA 1
ATOM 655 C C . THR A 1 84 ? 9.641 0.542 -21.765 1.00 98.12 84 THR A C 1
ATOM 657 O O . THR A 1 84 ? 8.421 0.660 -21.854 1.00 98.12 84 THR A O 1
ATOM 660 N N . ARG A 1 85 ? 10.274 0.664 -20.593 1.00 98.06 85 ARG A N 1
ATOM 661 C CA . ARG A 1 85 ? 9.557 0.884 -19.330 1.00 98.06 85 ARG A CA 1
ATOM 662 C C . ARG A 1 85 ? 8.976 2.293 -19.234 1.00 98.06 85 ARG A C 1
ATOM 664 O O . ARG A 1 85 ? 7.863 2.454 -18.743 1.00 98.06 85 ARG A O 1
ATOM 671 N N . SER A 1 86 ? 9.697 3.308 -19.707 1.00 97.50 86 SER A N 1
ATOM 672 C CA . SER A 1 86 ? 9.251 4.707 -19.624 1.00 97.50 86 SER A CA 1
ATOM 673 C C . SER A 1 86 ? 8.055 5.007 -20.525 1.00 97.50 86 SER A C 1
ATOM 675 O O . SER A 1 86 ? 7.176 5.770 -20.121 1.00 97.50 86 SER A O 1
ATOM 677 N N . GLN A 1 87 ? 8.030 4.407 -21.718 1.00 97.62 87 GLN A N 1
ATOM 678 C CA . GLN A 1 87 ? 6.943 4.530 -22.692 1.00 97.62 87 GLN A CA 1
ATOM 679 C C . GLN A 1 87 ? 5.788 3.562 -22.384 1.00 97.62 87 GLN A C 1
ATOM 681 O O . GLN A 1 87 ? 4.628 3.913 -22.567 1.00 97.62 87 GLN A O 1
ATOM 686 N N . GLY A 1 88 ? 6.093 2.353 -21.895 1.00 97.62 88 GLY A N 1
ATOM 687 C CA . GLY A 1 88 ? 5.096 1.311 -21.640 1.00 97.62 88 GLY A CA 1
ATOM 688 C C . GLY A 1 88 ? 4.308 1.480 -20.338 1.00 97.62 88 GLY A C 1
ATOM 689 O O . GLY A 1 88 ? 3.171 1.018 -20.249 1.00 97.62 88 GLY A O 1
ATOM 690 N N . PHE A 1 89 ? 4.873 2.138 -19.319 1.00 98.44 89 PHE A N 1
ATOM 691 C CA . PHE A 1 89 ? 4.163 2.405 -18.067 1.00 98.44 89 PHE A CA 1
ATOM 692 C C . PHE A 1 89 ? 3.545 3.802 -18.029 1.00 98.44 89 PHE A C 1
ATOM 694 O O . PHE A 1 89 ? 4.216 4.811 -18.249 1.00 98.44 89 PHE A O 1
ATOM 701 N N . GLY A 1 90 ? 2.276 3.861 -17.619 1.00 98.44 90 GLY A N 1
ATOM 702 C CA . GLY A 1 90 ? 1.607 5.117 -17.289 1.00 98.44 90 GLY A CA 1
AT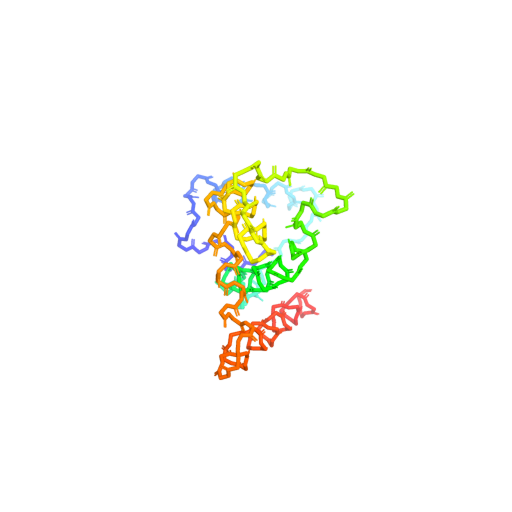OM 703 C C . GLY A 1 90 ? 2.208 5.809 -16.058 1.00 98.44 90 GLY A C 1
ATOM 704 O O . GLY A 1 90 ? 2.914 5.204 -15.248 1.00 98.44 90 GLY A O 1
ATOM 705 N N . GLU A 1 91 ? 1.884 7.091 -15.893 1.00 98.19 91 GLU A N 1
ATOM 706 C CA . GLU A 1 91 ? 2.474 7.960 -14.864 1.00 98.19 91 GLU A CA 1
ATOM 707 C C . GLU A 1 91 ? 2.312 7.436 -13.430 1.00 98.19 91 GLU A C 1
ATOM 709 O O . GLU A 1 91 ? 3.264 7.451 -12.652 1.00 98.19 91 GLU A O 1
ATOM 714 N N . GLU A 1 92 ? 1.137 6.914 -13.070 1.00 98.38 92 GLU A N 1
ATOM 715 C CA . GLU A 1 92 ? 0.902 6.375 -11.722 1.00 98.38 92 GLU A CA 1
ATOM 716 C C . GLU A 1 92 ? 1.757 5.139 -11.431 1.00 98.38 92 GLU A C 1
ATOM 718 O O . GLU A 1 92 ? 2.322 5.000 -10.346 1.00 98.38 92 GLU A O 1
ATOM 723 N N . VAL A 1 93 ? 1.919 4.265 -12.425 1.00 98.31 93 VAL A N 1
ATOM 724 C CA . VAL A 1 93 ? 2.739 3.060 -12.286 1.00 98.31 93 VAL A CA 1
ATOM 725 C C . VAL A 1 93 ? 4.203 3.445 -12.092 1.00 98.31 93 VAL A C 1
ATOM 727 O O . VAL A 1 93 ? 4.855 2.938 -11.178 1.00 98.31 93 VAL A O 1
ATOM 730 N N . LYS A 1 94 ? 4.707 4.401 -12.883 1.00 98.44 94 LYS A N 1
ATOM 731 C CA . LYS A 1 94 ? 6.072 4.924 -12.728 1.00 98.44 94 LYS A CA 1
ATOM 732 C C . LYS A 1 94 ? 6.281 5.555 -11.350 1.00 98.44 94 LYS A C 1
ATOM 734 O O . LYS A 1 94 ? 7.282 5.250 -10.705 1.00 98.44 94 LYS A O 1
ATOM 739 N N . ARG A 1 95 ? 5.327 6.352 -10.846 1.00 98.31 95 ARG A N 1
ATOM 740 C CA . ARG A 1 95 ? 5.388 6.924 -9.484 1.00 98.31 95 ARG A CA 1
ATOM 741 C C . ARG A 1 95 ? 5.524 5.855 -8.405 1.00 98.31 95 ARG A C 1
ATOM 743 O O . ARG A 1 95 ? 6.396 5.975 -7.546 1.00 98.31 95 ARG A O 1
ATOM 750 N N . ARG A 1 96 ? 4.716 4.793 -8.464 1.00 98.38 96 ARG A N 1
ATOM 751 C CA . ARG A 1 96 ? 4.792 3.693 -7.489 1.00 98.38 96 ARG A CA 1
ATOM 752 C C . ARG A 1 96 ? 6.093 2.909 -7.589 1.00 98.38 96 ARG A C 1
ATOM 754 O O . ARG A 1 96 ? 6.672 2.581 -6.560 1.00 98.38 96 ARG A O 1
ATOM 761 N N . ILE A 1 97 ? 6.596 2.663 -8.800 1.00 98.56 97 ILE A N 1
ATOM 762 C CA . ILE A 1 97 ? 7.900 2.014 -8.989 1.00 98.56 97 ILE A CA 1
ATOM 763 C C . ILE A 1 97 ? 9.018 2.865 -8.374 1.00 98.56 97 ILE A C 1
ATOM 765 O O . ILE A 1 97 ? 9.863 2.316 -7.667 1.00 98.56 97 ILE A O 1
ATOM 769 N N . MET A 1 98 ? 9.014 4.184 -8.596 1.00 98.12 98 MET A N 1
ATOM 770 C CA . MET A 1 98 ? 10.013 5.094 -8.023 1.00 98.12 98 MET A CA 1
ATOM 771 C C . MET A 1 98 ? 9.957 5.094 -6.493 1.00 98.12 98 MET A C 1
ATOM 773 O O . MET A 1 98 ? 10.979 4.862 -5.847 1.00 98.12 98 MET A O 1
ATOM 777 N N . LEU A 1 99 ? 8.766 5.276 -5.913 1.00 97.75 99 LEU A N 1
ATOM 778 C CA . LEU A 1 99 ? 8.585 5.256 -4.461 1.00 97.75 99 LEU A CA 1
ATOM 779 C C . LEU A 1 99 ? 8.999 3.910 -3.859 1.00 97.75 99 LEU A C 1
ATOM 781 O O . LEU A 1 99 ? 9.743 3.874 -2.886 1.00 97.75 99 LEU A O 1
ATOM 785 N N . GLY A 1 100 ? 8.552 2.803 -4.450 1.00 98.25 100 GLY A N 1
ATOM 786 C CA . GLY A 1 100 ? 8.864 1.466 -3.964 1.00 98.25 100 GLY A CA 1
ATOM 787 C C . GLY A 1 100 ? 10.351 1.144 -4.023 1.00 98.25 100 GLY A C 1
ATOM 788 O O . GLY A 1 100 ? 10.898 0.591 -3.071 1.00 98.25 100 GLY A O 1
ATOM 789 N N . THR A 1 101 ? 11.016 1.528 -5.118 1.00 98.38 101 THR A N 1
ATOM 790 C CA . THR A 1 101 ? 12.476 1.411 -5.265 1.00 98.38 101 THR A CA 1
ATOM 791 C C . THR A 1 101 ? 13.197 2.223 -4.191 1.00 98.38 101 THR A C 1
ATOM 793 O O . THR A 1 101 ? 14.118 1.710 -3.562 1.00 98.38 101 THR A O 1
ATOM 796 N N . PHE A 1 102 ? 12.747 3.452 -3.920 1.00 98.25 102 PHE A N 1
ATOM 797 C CA . PHE A 1 102 ? 13.297 4.276 -2.844 1.00 98.25 102 PHE A CA 1
ATOM 798 C C . PHE A 1 102 ? 13.096 3.631 -1.466 1.00 98.25 102 PHE A C 1
ATOM 800 O O . PHE A 1 102 ? 14.055 3.485 -0.710 1.00 98.25 102 PHE A O 1
ATOM 807 N N . SER A 1 103 ? 11.884 3.171 -1.150 1.00 97.81 103 SER A N 1
ATOM 808 C CA . SER A 1 103 ? 11.571 2.524 0.130 1.00 97.81 103 SER A CA 1
ATOM 809 C C . SER A 1 103 ? 12.344 1.223 0.369 1.00 97.81 103 SER A C 1
ATOM 811 O O . SER A 1 103 ? 12.501 0.832 1.522 1.00 97.81 103 SER A O 1
ATOM 813 N N . LEU A 1 104 ? 12.833 0.566 -0.688 1.00 98.00 104 LEU A N 1
ATOM 814 C CA . LEU A 1 104 ? 13.683 -0.628 -0.610 1.00 98.00 104 LEU A CA 1
ATOM 815 C C . LEU A 1 104 ? 15.188 -0.327 -0.696 1.00 98.00 104 LEU A C 1
ATOM 817 O O . LEU A 1 104 ? 16.000 -1.239 -0.551 1.00 98.00 104 LEU A O 1
ATOM 821 N N . SER A 1 105 ? 15.576 0.923 -0.944 1.00 97.50 105 SER A N 1
ATOM 822 C CA . SER A 1 105 ? 16.977 1.289 -1.138 1.00 97.50 105 SER A CA 1
ATOM 823 C C . SER A 1 105 ? 17.787 1.236 0.164 1.00 97.50 105 SER A C 1
ATOM 825 O O . SER A 1 105 ? 17.260 1.379 1.276 1.00 97.50 105 SER A O 1
ATOM 827 N N . SER A 1 106 ? 19.098 1.020 0.019 1.00 96.19 106 SER A N 1
ATOM 828 C CA . SER A 1 106 ? 20.032 1.011 1.149 1.00 96.19 106 SER A CA 1
ATOM 829 C C . SER A 1 106 ? 19.961 2.330 1.924 1.00 96.19 106 SER A C 1
ATOM 831 O O . SER A 1 106 ? 19.889 3.405 1.333 1.00 96.19 106 SER A O 1
ATOM 833 N N . GLY A 1 107 ? 19.950 2.244 3.255 1.00 94.62 107 GLY A N 1
ATOM 834 C CA . GLY A 1 107 ? 19.778 3.390 4.156 1.00 94.62 107 GLY A CA 1
ATOM 835 C C . GLY A 1 107 ? 18.321 3.764 4.458 1.00 94.62 107 GLY A C 1
ATOM 836 O O . GLY A 1 107 ? 18.063 4.349 5.506 1.00 94.62 107 GLY A O 1
ATOM 837 N N . TYR A 1 108 ? 17.360 3.368 3.615 1.00 96.81 108 TYR A N 1
ATOM 838 C CA . TYR A 1 108 ? 15.942 3.716 3.782 1.00 96.81 108 TYR A CA 1
ATOM 839 C C . TYR A 1 108 ? 15.035 2.515 4.084 1.00 96.81 108 TYR A C 1
ATOM 841 O O . TYR A 1 108 ? 13.970 2.695 4.676 1.00 96.81 108 TYR A O 1
ATOM 849 N N . TYR A 1 109 ? 15.469 1.292 3.764 1.00 97.62 109 TYR A N 1
ATOM 850 C CA . TYR A 1 109 ? 14.702 0.059 3.989 1.00 97.62 109 TYR A CA 1
ATOM 851 C C . TYR A 1 109 ? 14.109 -0.062 5.403 1.00 97.62 109 TYR A C 1
ATOM 853 O O . TYR A 1 109 ? 12.906 -0.292 5.566 1.00 97.62 109 TYR A O 1
ATOM 861 N N . ASP A 1 110 ? 14.941 0.121 6.433 1.00 97.25 110 ASP A N 1
ATOM 862 C CA . ASP A 1 110 ? 14.519 -0.037 7.827 1.00 97.25 110 ASP A CA 1
ATOM 863 C C . ASP A 1 110 ? 13.512 1.047 8.248 1.00 97.25 110 ASP A C 1
ATOM 865 O O . ASP A 1 110 ? 12.545 0.758 8.956 1.00 97.25 110 ASP A O 1
ATOM 869 N N . ALA A 1 111 ? 13.708 2.277 7.767 1.00 97.12 111 ALA A N 1
ATOM 870 C CA . ALA A 1 111 ? 12.869 3.427 8.091 1.00 97.12 111 ALA A CA 1
ATOM 871 C C . ALA A 1 111 ? 11.497 3.388 7.400 1.00 97.12 111 ALA A C 1
ATOM 873 O O . ALA A 1 111 ? 10.523 3.887 7.962 1.00 97.12 111 ALA A O 1
ATOM 874 N N . TYR A 1 112 ? 11.411 2.784 6.210 1.00 98.12 112 TYR A N 1
ATOM 875 C CA . TYR A 1 112 ? 10.184 2.739 5.414 1.00 98.12 112 TYR A CA 1
ATOM 876 C C . TYR A 1 112 ? 9.581 1.337 5.354 1.00 98.12 112 TYR A C 1
ATOM 878 O O . TYR A 1 112 ? 8.588 1.079 6.033 1.00 98.12 112 TYR A O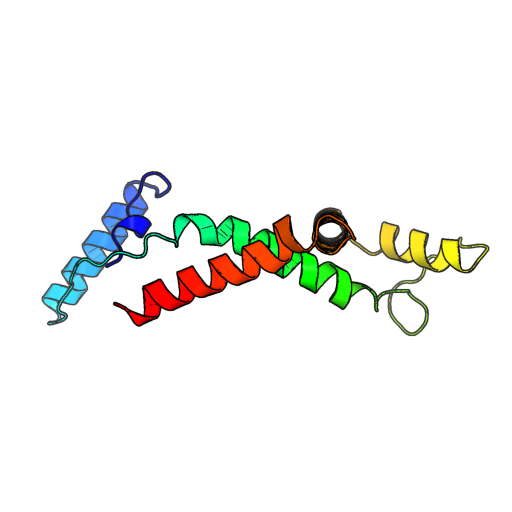 1
ATOM 886 N N . PHE A 1 113 ? 10.149 0.421 4.565 1.00 98.25 113 PHE A N 1
ATOM 887 C CA . PHE A 1 113 ? 9.513 -0.871 4.286 1.00 98.25 113 PHE A CA 1
ATOM 888 C C . PHE A 1 113 ? 9.381 -1.745 5.540 1.00 98.25 113 PHE A C 1
ATOM 890 O O . PHE A 1 113 ? 8.287 -2.212 5.866 1.00 98.25 113 PHE A O 1
ATOM 897 N N . LYS A 1 114 ? 10.464 -1.902 6.313 1.00 98.38 114 LYS A N 1
ATOM 898 C CA . LYS A 1 114 ? 10.430 -2.669 7.569 1.00 98.38 114 LYS A CA 1
ATOM 899 C C . LYS A 1 114 ? 9.510 -2.022 8.597 1.00 98.38 114 LYS A C 1
ATOM 901 O O . LYS A 1 114 ? 8.732 -2.721 9.246 1.00 98.38 114 LYS A O 1
ATOM 906 N N . LYS A 1 115 ? 9.564 -0.692 8.729 1.00 98.38 115 LYS A N 1
ATOM 907 C CA . LYS A 1 115 ? 8.691 0.041 9.650 1.00 98.38 115 LYS A CA 1
ATOM 908 C C . LYS A 1 115 ? 7.218 -0.123 9.280 1.00 98.38 115 LYS A C 1
ATOM 910 O O . LYS A 1 115 ? 6.404 -0.380 10.163 1.00 98.38 115 LYS A O 1
ATOM 915 N N . ALA A 1 116 ? 6.878 -0.045 7.995 1.00 98.44 116 ALA A N 1
ATOM 916 C CA . ALA A 1 116 ? 5.528 -0.302 7.509 1.00 98.44 116 ALA A CA 1
ATOM 917 C C . ALA A 1 116 ? 5.082 -1.739 7.823 1.00 98.44 116 ALA A C 1
ATOM 919 O O . ALA A 1 116 ? 3.964 -1.933 8.293 1.00 98.44 116 ALA A O 1
ATOM 920 N N . GLY A 1 117 ? 5.967 -2.731 7.667 1.00 98.44 117 GLY A N 1
ATOM 921 C CA . GLY A 1 117 ? 5.713 -4.113 8.087 1.00 98.44 117 GLY A CA 1
ATOM 922 C C . GLY A 1 117 ? 5.390 -4.245 9.582 1.00 98.44 117 GLY A C 1
ATOM 923 O O . GLY A 1 117 ? 4.423 -4.905 9.944 1.00 98.44 117 GLY A O 1
ATOM 924 N N . GLN A 1 118 ? 6.130 -3.553 10.454 1.00 98.62 118 GLN A N 1
ATOM 925 C CA . GLN A 1 118 ? 5.843 -3.532 11.896 1.00 98.62 118 GLN A CA 1
ATOM 926 C C . GLN A 1 118 ? 4.479 -2.900 12.207 1.00 98.62 118 GLN A C 1
ATOM 928 O O . GLN A 1 118 ? 3.725 -3.431 13.018 1.00 98.62 118 GLN A O 1
ATOM 933 N N . VAL A 1 119 ? 4.137 -1.781 11.559 1.00 98.50 119 VAL A N 1
ATOM 934 C CA . VAL A 1 119 ? 2.831 -1.132 11.760 1.00 98.50 119 VAL A CA 1
ATOM 935 C C . VAL A 1 119 ? 1.696 -1.991 11.197 1.00 98.50 119 VAL A C 1
ATOM 937 O O . VAL A 1 119 ? 0.640 -2.065 11.816 1.00 98.50 119 VAL A O 1
ATOM 940 N N . ARG A 1 120 ? 1.911 -2.711 10.086 1.00 98.62 120 AR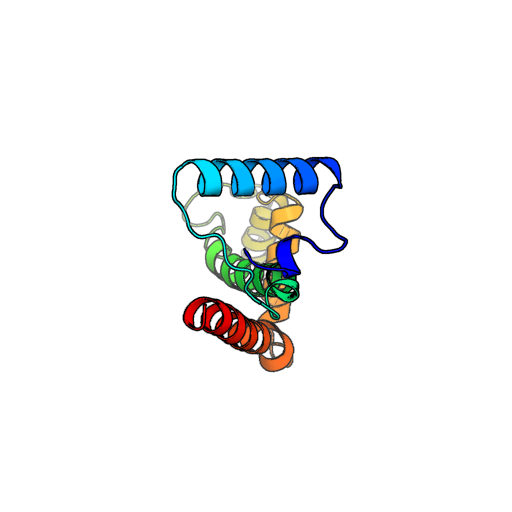G A N 1
ATOM 941 C CA . ARG A 1 120 ? 0.959 -3.713 9.579 1.00 98.62 120 ARG A CA 1
ATOM 942 C C . ARG A 1 120 ? 0.654 -4.768 10.642 1.00 98.62 120 ARG A C 1
ATOM 944 O O . ARG A 1 120 ? -0.512 -5.096 10.827 1.00 98.62 120 ARG A O 1
ATOM 951 N N . THR A 1 121 ? 1.665 -5.258 11.360 1.00 98.62 121 THR A N 1
ATOM 952 C CA . THR A 1 121 ? 1.458 -6.194 12.475 1.00 98.62 121 THR A CA 1
ATOM 953 C C . THR A 1 121 ? 0.611 -5.579 13.587 1.00 98.62 121 THR A C 1
ATOM 955 O O . THR A 1 121 ? -0.287 -6.244 14.085 1.00 98.62 121 THR A O 1
ATOM 958 N N . LEU A 1 122 ? 0.833 -4.310 13.944 1.00 98.56 122 LEU A N 1
ATOM 959 C CA . LEU A 1 122 ? -0.003 -3.622 14.938 1.00 98.56 122 LEU A CA 1
ATOM 960 C C . LEU A 1 122 ? -1.464 -3.501 14.481 1.00 98.56 122 LEU A C 1
ATOM 962 O O . LEU A 1 122 ? -2.367 -3.722 15.276 1.00 98.56 122 LEU A O 1
ATOM 966 N N . ILE A 1 123 ? -1.699 -3.215 13.196 1.00 98.44 123 ILE A N 1
ATOM 967 C CA . ILE A 1 123 ? -3.053 -3.188 12.622 1.00 98.44 123 ILE A CA 1
ATOM 968 C C . ILE A 1 123 ? -3.707 -4.572 12.722 1.00 98.44 123 ILE A C 1
ATOM 970 O O . ILE A 1 123 ? -4.862 -4.660 13.116 1.00 98.44 123 ILE A O 1
ATOM 974 N N . ILE A 1 124 ? -2.983 -5.651 12.405 1.00 98.38 124 ILE A N 1
ATOM 975 C CA . ILE A 1 124 ? -3.497 -7.025 12.547 1.00 98.38 124 ILE A CA 1
ATOM 976 C C . ILE A 1 124 ? -3.866 -7.313 14.008 1.00 98.38 124 ILE A C 1
ATOM 978 O O . ILE A 1 124 ? -4.963 -7.788 14.279 1.00 98.38 124 ILE A O 1
ATOM 982 N N . GLN A 1 125 ? -2.993 -6.950 14.949 1.00 98.44 125 GLN A N 1
ATOM 983 C CA . GLN A 1 125 ? -3.235 -7.142 16.380 1.00 98.44 125 GLN A CA 1
ATOM 984 C C . GLN A 1 125 ? -4.429 -6.342 16.910 1.00 98.44 125 GLN A C 1
ATOM 986 O O . GLN A 1 125 ? -5.032 -6.762 17.892 1.00 98.44 125 GLN A O 1
ATOM 991 N N . ASP A 1 126 ? -4.765 -5.195 16.314 1.00 98.19 126 ASP A N 1
ATOM 992 C CA . ASP A 1 126 ? -5.990 -4.473 16.672 1.00 98.19 126 ASP A CA 1
ATOM 993 C C . ASP A 1 126 ? -7.232 -5.304 16.321 1.00 98.19 126 ASP A C 1
ATOM 995 O O . ASP A 1 126 ? -8.147 -5.388 17.132 1.00 98.19 126 ASP A O 1
ATOM 999 N N . PHE A 1 127 ? -7.245 -5.959 15.153 1.00 97.94 127 PHE A N 1
ATOM 1000 C CA . PHE A 1 127 ? -8.348 -6.835 14.741 1.00 97.94 127 PHE A CA 1
ATOM 1001 C C . PHE A 1 127 ? -8.429 -8.131 15.554 1.00 97.94 127 PHE A C 1
ATOM 1003 O O . PHE A 1 127 ? -9.522 -8.623 15.783 1.00 97.94 127 PHE A O 1
ATOM 1010 N N . GLU A 1 128 ? -7.301 -8.687 15.998 1.00 97.94 128 GLU A N 1
ATOM 1011 C CA . GLU A 1 128 ? -7.283 -9.906 16.826 1.00 97.94 128 GLU A CA 1
ATOM 1012 C C . GLU A 1 128 ? -7.828 -9.689 18.248 1.00 97.94 128 GLU A C 1
ATOM 1014 O O . GLU A 1 128 ? -8.145 -10.653 18.942 1.00 97.94 128 GLU A O 1
ATOM 1019 N N . LYS A 1 129 ? -7.889 -8.435 18.710 1.00 95.44 129 LYS A N 1
ATOM 1020 C CA . LYS A 1 129 ? -8.298 -8.067 20.074 1.00 95.44 129 LYS A CA 1
ATOM 1021 C C . LYS A 1 129 ? -9.772 -7.684 20.202 1.00 95.44 129 LYS A C 1
ATOM 1023 O O . LYS A 1 129 ? -10.198 -7.411 21.325 1.00 95.44 129 LYS A O 1
ATOM 1028 N N . VAL A 1 130 ? -10.505 -7.596 19.091 1.00 91.81 130 VAL A N 1
ATOM 1029 C CA . VAL A 1 130 ? -11.906 -7.141 19.043 1.00 91.81 130 VAL A CA 1
ATOM 1030 C C . VAL A 1 130 ? -12.852 -8.226 18.563 1.00 91.81 130 VAL A C 1
ATOM 1032 O O . VAL A 1 130 ? -12.393 -9.167 17.882 1.00 91.81 130 VAL A O 1
#

Foldseek 3Di:
DAPVVLDDPDDPVVNVVVVVVVVVVVVVPDDDDYAHQPLVVCVVVLCLQQVLLVLLVVCQVQQPPPDDFFDPPAPDSVSRRPVRCVVVDDPVSVVSNVSSCQCCDPPNVCVGNVVSVVSVVSSVVSVVVD

Sequence (130 aa):
LPKEYMGEGIDPQVKETILKAAKHLESLGAIIEEVSLPHSKYGVAVYYIIASSEASSNLQRFDGIRYGFRAEDATNLDEIYVKTRSQGFGEEVKRRIMLGTFSLSSGYYDAYFKKAGQVRTLIIQDFEKV